Protein AF-A0A5K0W940-F1 (afdb_monomer_lite)

Secondary structure (DSSP, 8-state):
-EEEEEEEETTEEEEEEEE-TTTS-HHHHHHHHHHHHHHHHHHHHTT---------

InterPro domains:
  IPR009721 O-acyltransferase WSD1, C-terminal [PF06974] (1-40)

pLDDT: mean 84.47, std 14.5, range [49.19, 96.56]

Structure (mmCIF, N/CA/C/O backbone):
data_AF-A0A5K0W940-F1
#
_entry.id   AF-A0A5K0W940-F1
#
loop_
_atom_site.group_PDB
_atom_site.id
_atom_site.type_symbol
_atom_site.label_atom_id
_atom_site.label_alt_id
_atom_site.label_comp_id
_atom_site.label_asym_id
_atom_site.label_entity_id
_atom_site.label_seq_id
_atom_site.pdbx_PDB_ins_code
_atom_site.Cartn_x
_atom_site.Cartn_y
_atom_site.Cartn_z
_atom_site.occupancy
_atom_site.B_iso_or_equiv
_atom_site.auth_seq_id
_atom_site.auth_comp_id
_atom_site.auth_asym_id
_atom_site.auth_atom_id
_atom_site.pdbx_PDB_model_num
ATOM 1 N N . SER A 1 1 ? -6.273 -0.367 17.918 1.00 82.56 1 SER A N 1
ATOM 2 C CA . SER A 1 1 ? -5.254 -1.382 17.569 1.00 82.56 1 SER A CA 1
ATOM 3 C C . SER A 1 1 ? -4.916 -1.280 16.085 1.00 82.56 1 SER A C 1
ATOM 5 O O . SER A 1 1 ? -5.750 -0.813 15.315 1.00 82.56 1 SER A O 1
ATOM 7 N N . LEU A 1 2 ? -3.697 -1.665 15.687 1.00 89.50 2 LEU A N 1
ATOM 8 C CA . LEU A 1 2 ? -3.213 -1.631 14.301 1.00 89.50 2 LEU A CA 1
ATOM 9 C C . LEU A 1 2 ? -2.710 -3.020 13.908 1.00 89.50 2 LEU A C 1
ATOM 11 O O . LEU A 1 2 ? -1.928 -3.626 14.636 1.00 89.50 2 LEU A O 1
ATOM 15 N N . THR A 1 3 ? -3.137 -3.503 12.751 1.00 93.75 3 THR A N 1
ATOM 16 C CA . THR A 1 3 ? -2.710 -4.769 12.161 1.00 93.75 3 THR A CA 1
ATOM 17 C C . THR A 1 3 ? -2.143 -4.499 10.781 1.00 93.75 3 THR A C 1
ATOM 19 O O . THR A 1 3 ? -2.802 -3.895 9.940 1.00 93.75 3 THR A O 1
ATOM 22 N N . ILE A 1 4 ? -0.927 -4.975 10.532 1.00 93.00 4 ILE A N 1
ATOM 23 C CA . ILE A 1 4 ? -0.286 -4.909 9.219 1.00 93.00 4 ILE A CA 1
ATOM 24 C C . ILE A 1 4 ? -0.007 -6.342 8.783 1.00 93.00 4 ILE A C 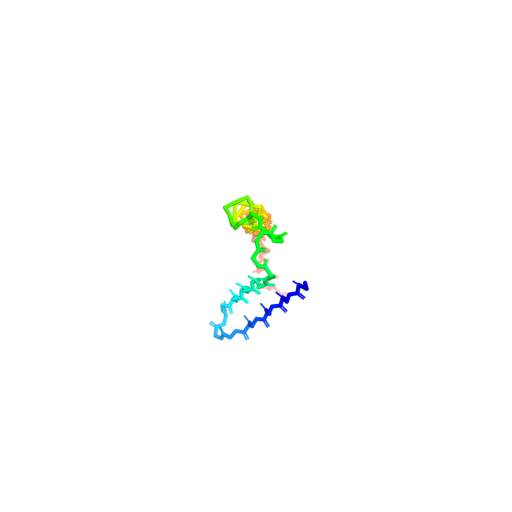1
ATOM 26 O O . ILE A 1 4 ? 0.662 -7.092 9.488 1.00 93.00 4 ILE A O 1
ATOM 30 N N . SER A 1 5 ? -0.528 -6.720 7.621 1.00 95.81 5 SER A N 1
ATOM 31 C CA . SER A 1 5 ? -0.297 -8.019 6.994 1.00 95.81 5 SER A CA 1
ATOM 32 C C . SER A 1 5 ? 0.482 -7.832 5.702 1.00 95.81 5 SER A C 1
ATOM 34 O O . SER A 1 5 ? 0.076 -7.064 4.829 1.00 95.81 5 SER A O 1
ATOM 36 N N . VAL A 1 6 ? 1.593 -8.556 5.577 1.00 95.31 6 VAL A N 1
ATOM 37 C CA . VAL A 1 6 ? 2.449 -8.547 4.388 1.00 95.31 6 VAL A CA 1
ATOM 38 C C . VAL A 1 6 ? 2.531 -9.964 3.842 1.00 95.31 6 VAL A C 1
ATOM 40 O O . VAL A 1 6 ? 2.906 -10.888 4.560 1.00 95.31 6 VAL A O 1
ATOM 43 N N . LEU A 1 7 ? 2.197 -10.136 2.566 1.00 96.31 7 LEU A N 1
ATOM 44 C CA . LEU A 1 7 ? 2.258 -11.421 1.876 1.00 96.31 7 LEU A CA 1
ATOM 45 C C . LEU A 1 7 ? 2.999 -11.262 0.551 1.00 96.31 7 LEU A C 1
ATOM 47 O O . LEU A 1 7 ? 2.590 -10.474 -0.298 1.00 96.31 7 LEU A O 1
ATOM 51 N N . SER A 1 8 ? 4.057 -12.045 0.348 1.00 94.94 8 SER A N 1
ATOM 52 C CA . SER A 1 8 ? 4.744 -12.153 -0.941 1.00 94.94 8 SER A CA 1
ATOM 53 C C . SER A 1 8 ? 4.468 -13.526 -1.540 1.00 94.94 8 SER A C 1
ATOM 55 O O . SER A 1 8 ? 4.869 -14.544 -0.977 1.00 94.94 8 SER A O 1
ATOM 57 N N . TYR A 1 9 ? 3.749 -13.567 -2.659 1.00 95.69 9 TYR A N 1
ATOM 58 C CA . TYR A 1 9 ? 3.390 -14.815 -3.327 1.00 95.69 9 TYR A CA 1
ATOM 59 C C . TYR A 1 9 ? 3.341 -14.629 -4.844 1.00 95.69 9 TYR A C 1
ATOM 61 O O . TYR A 1 9 ? 2.833 -13.624 -5.338 1.00 95.69 9 TYR A O 1
ATOM 69 N N . MET A 1 10 ? 3.888 -15.593 -5.594 1.00 95.19 10 MET A N 1
ATOM 70 C CA . M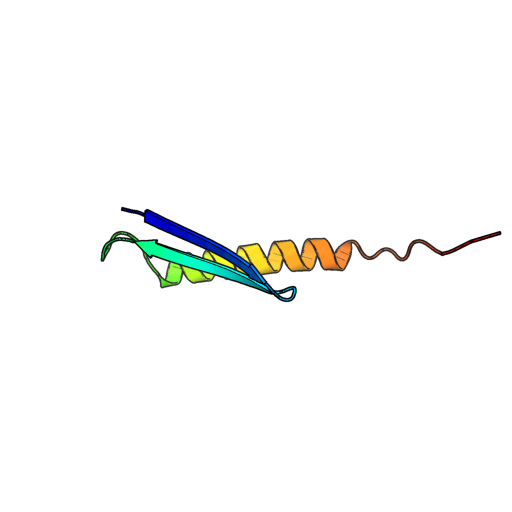ET A 1 10 ? 3.952 -15.575 -7.068 1.00 95.19 10 MET A CA 1
ATOM 71 C C . MET A 1 10 ? 4.511 -14.264 -7.655 1.00 95.19 10 MET A C 1
ATOM 73 O O . MET A 1 10 ? 3.987 -13.729 -8.631 1.00 95.19 10 MET A O 1
ATOM 77 N N . GLY A 1 11 ? 5.557 -13.714 -7.031 1.00 90.38 11 GLY A N 1
ATOM 78 C CA . GLY A 1 11 ? 6.178 -12.459 -7.469 1.00 90.38 11 GLY A CA 1
ATOM 79 C C . GLY A 1 11 ? 5.326 -11.207 -7.232 1.00 90.38 11 GLY A C 1
ATOM 80 O O . GLY A 1 11 ? 5.660 -10.143 -7.745 1.00 90.38 11 GLY A O 1
ATOM 81 N N . LYS A 1 12 ? 4.233 -11.313 -6.467 1.00 90.50 12 LYS A N 1
ATOM 82 C CA . LYS A 1 12 ? 3.372 -10.191 -6.085 1.00 90.50 12 LYS A CA 1
ATOM 83 C C . LYS A 1 12 ? 3.466 -9.952 -4.584 1.00 90.50 12 LYS A C 1
ATOM 85 O O . LYS A 1 12 ? 3.315 -10.884 -3.796 1.00 90.50 12 LYS A O 1
ATOM 90 N N . LEU A 1 13 ? 3.666 -8.692 -4.206 1.00 90.56 13 LEU A N 1
ATOM 91 C CA . LEU A 1 13 ? 3.562 -8.239 -2.824 1.00 90.56 13 LEU A CA 1
ATOM 92 C C . LEU A 1 13 ? 2.138 -7.736 -2.570 1.00 90.56 13 LEU A C 1
ATOM 94 O O . LEU A 1 13 ? 1.621 -6.916 -3.327 1.00 90.56 13 LEU A O 1
ATOM 98 N N . ARG A 1 14 ? 1.505 -8.234 -1.512 1.00 92.00 14 ARG A N 1
ATOM 99 C CA . ARG A 1 14 ? 0.218 -7.770 -0.998 1.00 92.00 14 ARG A CA 1
ATOM 100 C C . ARG A 1 14 ? 0.423 -7.182 0.390 1.00 92.00 14 ARG A C 1
ATOM 102 O O . ARG A 1 14 ? 1.039 -7.819 1.244 1.00 92.00 14 ARG A O 1
ATOM 109 N N . LEU A 1 15 ? -0.110 -5.983 0.590 1.00 92.44 15 LEU A N 1
ATOM 110 C CA . LEU A 1 15 ? -0.120 -5.271 1.860 1.00 92.44 15 LEU A CA 1
ATOM 111 C C . LEU A 1 15 ? -1.576 -5.048 2.270 1.00 92.44 15 LEU A C 1
ATOM 113 O O . LEU A 1 15 ? -2.383 -4.587 1.465 1.00 92.44 15 LEU A O 1
ATOM 117 N N . SER A 1 16 ? -1.917 -5.389 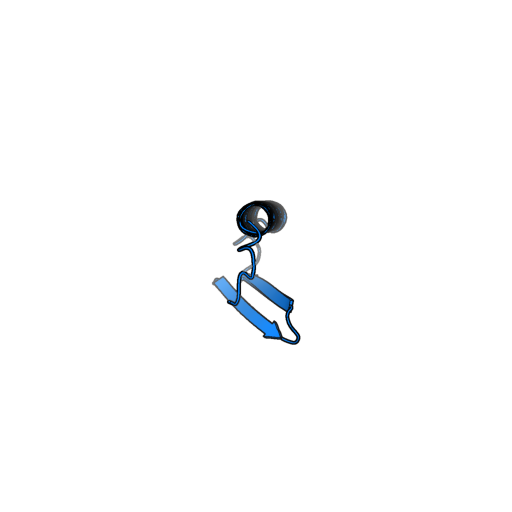3.506 1.00 92.44 16 SER A N 1
ATOM 118 C CA . SER A 1 16 ? -3.225 -5.092 4.087 1.00 92.44 16 SER A CA 1
ATOM 119 C C . SER A 1 16 ? -3.025 -4.448 5.446 1.00 92.44 16 SER A C 1
ATOM 121 O O . SER A 1 16 ? -2.287 -4.976 6.278 1.00 92.44 16 SER A O 1
ATOM 123 N N . VAL A 1 17 ? -3.677 -3.309 5.661 1.00 92.06 17 VAL A N 1
ATOM 124 C CA . VAL A 1 17 ? -3.639 -2.589 6.931 1.00 92.06 17 VAL A CA 1
ATOM 125 C C . VAL A 1 17 ? -5.051 -2.547 7.491 1.00 92.06 17 VAL A C 1
ATOM 127 O O . VAL A 1 17 ? -5.975 -2.082 6.832 1.00 92.06 17 VAL A O 1
ATOM 130 N N . GLY A 1 18 ? -5.214 -3.093 8.690 1.00 91.88 18 GLY A N 1
ATOM 131 C CA . GLY A 1 18 ? -6.456 -3.080 9.445 1.00 91.88 18 GLY A CA 1
ATOM 132 C C . GLY A 1 18 ? -6.271 -2.286 10.729 1.00 91.88 18 GLY A C 1
ATOM 133 O O . GLY A 1 18 ? -5.219 -2.347 11.362 1.00 91.88 18 GLY A O 1
ATOM 134 N N . GLY A 1 19 ? -7.295 -1.553 11.132 1.00 90.19 19 GLY A N 1
ATOM 135 C CA . GLY A 1 19 ? -7.317 -0.830 12.395 1.00 90.19 19 GLY A CA 1
ATOM 136 C C . GLY A 1 19 ? -8.738 -0.726 12.922 1.00 90.19 19 GLY A C 1
ATOM 137 O O . GLY A 1 19 ? -9.695 -1.071 12.229 1.00 90.19 19 GLY A O 1
ATOM 138 N N . GLU A 1 20 ? -8.873 -0.259 14.156 1.00 90.81 20 GLU A N 1
ATOM 139 C CA . GLU A 1 20 ? -10.184 0.094 14.708 1.00 90.81 20 GLU A CA 1
ATOM 140 C C . GLU A 1 20 ? -10.839 1.222 13.893 1.00 90.81 20 GLU A C 1
ATOM 142 O O . GLU A 1 20 ? -10.161 2.038 13.263 1.00 90.81 20 GLU A O 1
ATOM 147 N N . GLN A 1 21 ? -12.171 1.279 13.893 1.00 83.19 21 GLN A N 1
ATOM 148 C CA . GLN A 1 21 ? -12.905 2.319 13.174 1.00 83.19 21 GLN A CA 1
ATOM 149 C C . GLN A 1 21 ? -12.505 3.714 13.682 1.00 83.19 21 GLN A C 1
ATOM 151 O O . GLN A 1 21 ? -12.457 3.950 14.886 1.00 83.19 21 GLN A O 1
ATOM 156 N N . GLY A 1 22 ? -12.200 4.632 12.761 1.00 84.56 22 GLY A N 1
ATOM 157 C CA . GLY A 1 22 ? -11.723 5.980 13.093 1.00 84.56 22 GLY A CA 1
ATOM 158 C C . GLY A 1 22 ? -10.258 6.051 13.541 1.00 84.56 22 GLY A C 1
ATOM 159 O O . GLY A 1 22 ? -9.748 7.148 13.742 1.00 84.56 22 GLY A O 1
ATOM 160 N N . PHE A 1 23 ? -9.559 4.915 13.661 1.00 86.69 23 PHE A N 1
ATOM 161 C CA . PHE A 1 23 ? -8.123 4.892 13.952 1.00 86.69 23 PHE A CA 1
ATOM 162 C C . PHE A 1 23 ? -7.287 5.302 12.734 1.00 86.69 23 PHE A C 1
ATOM 164 O O . PHE A 1 23 ? -6.208 5.868 12.886 1.00 86.69 23 PHE A O 1
ATOM 171 N N . LEU A 1 24 ? -7.782 5.004 11.529 1.00 87.31 24 LEU A N 1
ATOM 172 C CA . LEU A 1 24 ? -7.100 5.253 10.264 1.00 87.31 24 LEU A CA 1
ATOM 173 C C . LEU A 1 24 ? -8.009 6.022 9.315 1.00 87.31 24 LEU A C 1
ATOM 175 O O . LEU A 1 24 ? -9.164 5.645 9.113 1.00 87.31 24 LEU A O 1
ATOM 179 N N . ASP A 1 25 ? -7.443 7.037 8.674 1.00 90.88 25 ASP A N 1
ATOM 180 C CA . ASP A 1 25 ? -7.986 7.563 7.430 1.00 90.88 25 ASP A CA 1
ATOM 181 C C . ASP A 1 25 ? -7.556 6.626 6.294 1.00 90.88 25 ASP A C 1
ATOM 183 O O . ASP A 1 25 ? -6.382 6.562 5.915 1.00 90.88 25 ASP A O 1
ATOM 187 N N . SER A 1 26 ? -8.509 5.839 5.794 1.00 87.62 26 SER A N 1
ATOM 188 C CA . SER A 1 26 ? -8.255 4.848 4.751 1.00 87.62 26 SER A CA 1
ATOM 189 C C . SER A 1 26 ? -7.819 5.477 3.431 1.00 87.62 26 SER A C 1
ATOM 191 O O . SER A 1 26 ? -7.035 4.868 2.703 1.00 87.62 26 SER A O 1
ATOM 193 N N . GLU A 1 27 ? -8.311 6.673 3.111 1.00 91.12 27 GLU A N 1
ATOM 194 C CA . GLU A 1 27 ? -8.001 7.353 1.855 1.00 91.12 27 GLU A CA 1
ATOM 195 C C . GLU A 1 27 ? -6.588 7.933 1.909 1.00 91.12 27 GLU A C 1
ATOM 197 O O . GLU A 1 27 ? -5.761 7.621 1.048 1.00 91.12 27 GLU A O 1
ATOM 202 N N . ALA A 1 28 ? -6.266 8.662 2.984 1.00 92.31 28 ALA A N 1
ATOM 203 C CA . ALA A 1 28 ? -4.927 9.204 3.198 1.00 92.31 28 ALA A CA 1
ATOM 204 C C . ALA A 1 28 ? -3.868 8.092 3.235 1.00 92.31 28 ALA A C 1
ATOM 206 O O . ALA A 1 28 ? -2.813 8.199 2.608 1.00 92.31 28 ALA A O 1
ATOM 207 N N . MET A 1 29 ? -4.164 6.983 3.918 1.00 90.25 29 MET A N 1
ATOM 208 C CA . MET A 1 29 ? -3.255 5.842 3.989 1.00 90.25 29 MET A CA 1
ATOM 209 C C . MET A 1 29 ? -3.039 5.172 2.630 1.00 90.25 29 MET A C 1
ATOM 211 O O . MET A 1 29 ? -1.903 4.827 2.294 1.00 90.25 29 MET A O 1
ATOM 215 N N . THR A 1 30 ? -4.109 4.984 1.853 1.00 90.69 30 THR A N 1
ATOM 216 C CA . THR A 1 30 ? -4.013 4.397 0.510 1.00 90.69 30 THR A CA 1
ATOM 217 C C . THR A 1 30 ? -3.134 5.268 -0.382 1.00 90.69 30 THR A C 1
ATOM 219 O O . THR A 1 30 ? -2.186 4.752 -0.975 1.00 90.69 30 THR A O 1
ATOM 222 N N . GLY A 1 31 ? -3.350 6.588 -0.379 1.00 94.88 31 GLY A N 1
ATOM 223 C CA . GLY A 1 31 ? -2.523 7.533 -1.133 1.00 94.88 31 GLY A CA 1
ATOM 224 C C . GLY A 1 31 ? -1.043 7.484 -0.736 1.00 94.88 31 GLY A C 1
ATOM 225 O O . GLY A 1 31 ? -0.172 7.408 -1.603 1.00 94.88 31 GLY A O 1
ATOM 226 N N . CYS A 1 32 ? -0.737 7.431 0.567 1.00 93.44 32 CYS A N 1
ATOM 227 C CA . CYS A 1 32 ? 0.642 7.286 1.041 1.00 93.44 32 CYS A CA 1
ATOM 228 C C . CYS A 1 32 ? 1.310 6.001 0.529 1.00 93.44 32 CYS A C 1
ATOM 230 O O . CYS A 1 32 ? 2.483 6.028 0.144 1.00 93.44 32 CYS A O 1
ATOM 232 N N . PHE A 1 33 ? 0.594 4.873 0.522 1.00 92.69 33 PHE A N 1
ATOM 233 C CA . PHE A 1 33 ? 1.150 3.623 0.009 1.00 92.69 33 PHE A CA 1
ATOM 234 C C . PHE A 1 33 ? 1.362 3.666 -1.499 1.00 92.69 33 PHE A C 1
ATOM 236 O O . PHE A 1 33 ? 2.431 3.265 -1.957 1.00 92.69 33 PHE A O 1
ATOM 243 N N . GLU A 1 34 ? 0.399 4.167 -2.267 1.00 93.81 34 GLU A N 1
ATOM 244 C CA . GLU A 1 34 ? 0.529 4.300 -3.720 1.00 93.81 34 GLU A CA 1
ATOM 245 C C . GLU A 1 34 ? 1.732 5.171 -4.101 1.00 93.81 34 GLU A C 1
ATOM 247 O O . GLU A 1 34 ? 2.554 4.761 -4.924 1.00 93.81 34 GLU A O 1
ATOM 252 N N . GLU A 1 35 ? 1.904 6.321 -3.443 1.00 96.56 35 GLU A N 1
ATOM 253 C CA . GLU A 1 35 ? 3.044 7.211 -3.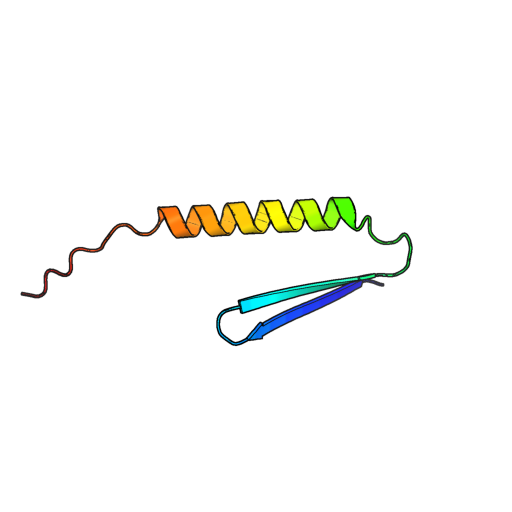668 1.00 96.56 35 GLU A CA 1
ATOM 254 C C . GLU A 1 35 ? 4.378 6.536 -3.305 1.00 96.56 35 GLU A C 1
ATOM 256 O O . GLU A 1 35 ? 5.350 6.604 -4.066 1.00 96.56 35 GLU A O 1
ATOM 261 N N . ALA A 1 36 ? 4.441 5.853 -2.158 1.00 93.56 36 ALA A N 1
ATOM 262 C CA . ALA A 1 36 ? 5.640 5.140 -1.730 1.00 93.56 36 ALA A CA 1
ATOM 263 C C . ALA A 1 36 ? 6.009 4.015 -2.711 1.00 93.56 36 ALA A C 1
ATOM 265 O O . ALA A 1 36 ? 7.171 3.903 -3.114 1.00 93.56 36 ALA A O 1
ATOM 266 N N . PHE A 1 37 ? 5.032 3.211 -3.140 1.00 91.81 37 PHE A N 1
ATOM 267 C CA . PHE A 1 37 ? 5.250 2.148 -4.118 1.00 91.81 37 PHE A CA 1
ATOM 268 C C . PHE A 1 37 ? 5.676 2.699 -5.478 1.00 91.81 37 PHE A C 1
ATOM 270 O O . PHE A 1 37 ? 6.595 2.138 -6.076 1.00 91.81 37 PHE A O 1
ATOM 277 N N . ALA A 1 38 ? 5.089 3.805 -5.940 1.00 93.88 38 ALA A N 1
ATOM 278 C CA . ALA A 1 38 ? 5.500 4.470 -7.173 1.00 93.88 38 ALA A CA 1
ATOM 279 C C . ALA A 1 38 ? 6.969 4.918 -7.106 1.00 93.88 38 ALA A C 1
ATOM 281 O O . ALA A 1 38 ? 7.764 4.550 -7.971 1.00 93.88 38 ALA A O 1
ATOM 282 N N . LYS A 1 39 ? 7.372 5.606 -6.027 1.00 94.81 39 LYS A N 1
ATOM 283 C CA . LYS A 1 39 ? 8.766 6.046 -5.822 1.00 94.81 39 LYS A CA 1
ATOM 284 C C . LYS A 1 39 ? 9.749 4.878 -5.791 1.00 94.81 39 LYS A C 1
ATOM 286 O O . LYS A 1 39 ? 10.814 4.952 -6.404 1.00 94.81 39 LYS A O 1
ATOM 291 N N . ILE A 1 40 ? 9.406 3.793 -5.094 1.00 91.75 40 ILE A N 1
ATOM 292 C CA . ILE A 1 40 ? 10.236 2.581 -5.046 1.00 91.75 40 ILE A CA 1
ATOM 293 C C . ILE A 1 40 ? 10.351 1.971 -6.444 1.00 91.75 40 ILE A C 1
ATOM 295 O O . ILE A 1 40 ? 11.449 1.632 -6.887 1.00 91.75 40 ILE A O 1
ATOM 299 N N . PHE A 1 41 ? 9.231 1.848 -7.153 1.00 89.12 41 PHE A N 1
ATOM 300 C CA . PHE A 1 41 ? 9.195 1.268 -8.487 1.00 89.12 41 PHE A CA 1
ATOM 301 C C . PHE A 1 41 ? 10.028 2.079 -9.484 1.00 89.12 41 PHE A C 1
ATOM 303 O O . PHE A 1 41 ? 10.830 1.500 -10.220 1.00 89.12 41 PHE A O 1
ATOM 310 N N . ASP A 1 42 ? 9.925 3.406 -9.458 1.00 92.56 42 ASP A N 1
ATOM 311 C CA . ASP A 1 42 ? 10.708 4.300 -10.312 1.00 92.56 42 ASP A CA 1
ATOM 312 C C . ASP A 1 42 ? 12.201 4.254 -9.984 1.00 92.56 42 ASP A C 1
ATOM 314 O O . ASP A 1 42 ? 13.034 4.135 -10.890 1.00 92.56 42 ASP A O 1
ATOM 318 N N . ALA A 1 43 ? 12.557 4.237 -8.696 1.00 92.94 43 ALA A N 1
ATOM 319 C CA . ALA A 1 43 ? 13.941 4.079 -8.262 1.00 92.94 43 ALA A CA 1
ATOM 320 C C . ALA A 1 43 ? 14.548 2.753 -8.749 1.00 92.94 43 ALA A C 1
ATOM 322 O O . ALA A 1 43 ? 15.720 2.708 -9.124 1.00 92.94 43 ALA A O 1
ATOM 323 N N . VAL A 1 44 ? 13.766 1.671 -8.785 1.00 88.94 44 VAL A N 1
ATOM 324 C CA . VAL A 1 44 ? 14.217 0.366 -9.293 1.00 88.94 44 VAL A CA 1
ATOM 325 C C . VAL A 1 44 ? 14.264 0.344 -10.825 1.00 88.94 44 VAL A C 1
ATOM 327 O O . VAL A 1 44 ? 15.207 -0.204 -11.401 1.00 88.94 44 VAL A O 1
ATOM 330 N N . ARG A 1 45 ? 13.309 0.980 -11.517 1.00 81.38 45 ARG A N 1
ATOM 331 C CA . ARG A 1 45 ? 13.311 1.104 -12.986 1.00 81.38 45 ARG A CA 1
ATOM 332 C C . ARG A 1 45 ? 14.511 1.889 -13.502 1.00 81.38 45 ARG A C 1
ATOM 334 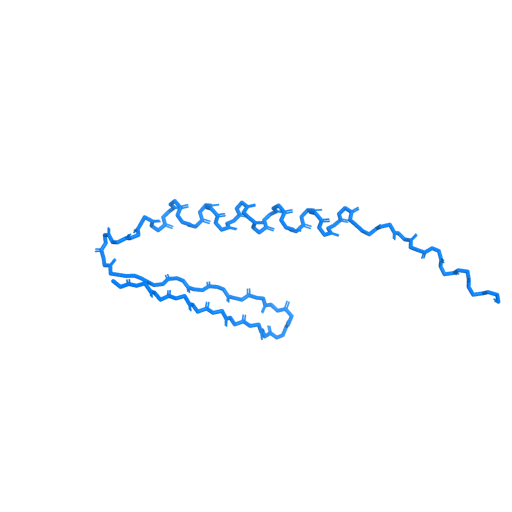O O . ARG A 1 45 ? 15.142 1.445 -14.459 1.00 81.38 45 ARG A O 1
ATOM 341 N N . GLY A 1 46 ? 14.862 2.996 -12.849 1.00 67.44 46 GLY A N 1
ATOM 342 C CA . GLY A 1 46 ? 16.021 3.823 -13.200 1.00 67.44 46 GLY A CA 1
ATOM 343 C C . GLY A 1 46 ? 17.378 3.148 -12.958 1.00 67.44 46 GLY A C 1
ATOM 344 O O . GLY A 1 46 ? 18.389 3.594 -13.497 1.00 67.44 46 GLY A O 1
ATOM 345 N N . LYS A 1 47 ? 17.421 2.047 -12.190 1.00 58.12 47 LYS A N 1
ATOM 346 C CA . LYS A 1 47 ? 18.652 1.292 -11.895 1.00 58.12 47 LYS A CA 1
ATOM 347 C C . LYS A 1 47 ? 18.958 0.150 -12.863 1.00 58.12 47 LYS A C 1
ATOM 349 O O . LYS A 1 47 ? 20.010 -0.471 -12.725 1.00 58.12 47 LYS A O 1
ATOM 354 N N . ARG A 1 48 ? 18.143 -0.088 -13.900 1.00 56.47 48 ARG A N 1
ATOM 355 C CA . ARG A 1 48 ? 18.558 -0.936 -15.033 1.00 56.47 48 ARG A CA 1
ATOM 356 C C . ARG A 1 48 ? 19.530 -0.183 -15.947 1.00 56.47 48 ARG A C 1
ATOM 358 O O . ARG A 1 48 ? 19.223 0.082 -17.104 1.00 56.47 48 ARG A O 1
ATOM 365 N N . LYS A 1 49 ? 20.729 0.138 -15.458 1.00 50.06 49 LYS A N 1
ATOM 366 C CA . LYS A 1 49 ? 21.870 0.255 -16.370 1.00 50.06 49 LYS A CA 1
ATOM 367 C C . LYS A 1 49 ? 22.231 -1.169 -16.759 1.00 50.06 49 LYS A C 1
ATOM 369 O O . LYS A 1 49 ? 22.619 -1.967 -15.915 1.00 50.06 49 LYS A O 1
ATOM 374 N N . THR A 1 50 ? 22.015 -1.493 -18.025 1.00 54.75 50 THR A N 1
ATOM 375 C CA . THR A 1 50 ? 22.568 -2.672 -18.684 1.00 54.75 50 THR A CA 1
ATOM 376 C C . THR A 1 50 ? 24.047 -2.789 -18.324 1.00 54.75 50 THR A C 1
ATOM 378 O O . THR A 1 50 ? 24.861 -2.016 -18.826 1.00 54.75 50 THR A O 1
ATOM 381 N N . THR A 1 51 ? 24.412 -3.730 -17.455 1.00 50.53 51 THR A N 1
ATOM 382 C CA . THR A 1 51 ? 25.789 -4.219 -17.423 1.00 50.53 51 THR A CA 1
ATOM 383 C C . THR A 1 51 ? 26.010 -4.893 -18.775 1.00 50.53 51 THR A C 1
ATOM 385 O O . THR A 1 51 ? 25.281 -5.845 -19.075 1.00 50.53 51 THR A O 1
ATOM 388 N N . PRO A 1 52 ? 26.936 -4.419 -19.628 1.00 49.19 52 PRO A N 1
ATOM 389 C CA . PRO A 1 52 ? 27.274 -5.150 -20.834 1.00 49.19 52 PRO A CA 1
ATOM 390 C C . PRO A 1 52 ? 27.798 -6.508 -20.382 1.00 49.19 52 PRO A C 1
ATOM 392 O O . PRO A 1 52 ? 28.750 -6.587 -19.607 1.00 49.19 52 PRO A O 1
ATOM 395 N N . SER A 1 53 ? 27.153 -7.583 -20.828 1.00 60.78 53 SER A N 1
ATOM 396 C CA . SER A 1 53 ? 27.744 -8.910 -20.735 1.00 60.78 53 SER A CA 1
ATOM 397 C C . SER A 1 53 ? 28.907 -8.954 -21.723 1.00 60.78 53 SER A C 1
ATOM 399 O O . SER A 1 53 ? 28.757 -9.410 -22.849 1.00 60.78 53 SER A O 1
ATOM 401 N N . SER A 1 54 ? 30.066 -8.436 -21.328 1.00 58.25 54 SER A N 1
ATOM 402 C CA . SER A 1 54 ? 31.331 -8.804 -21.950 1.00 58.25 54 SER A CA 1
ATOM 403 C C . SER A 1 54 ? 31.879 -9.993 -21.170 1.00 58.25 54 SER A C 1
ATOM 405 O O . SER A 1 54 ? 32.662 -9.838 -20.235 1.00 58.25 54 SER A O 1
ATOM 407 N N . ARG A 1 55 ? 31.392 -11.186 -21.523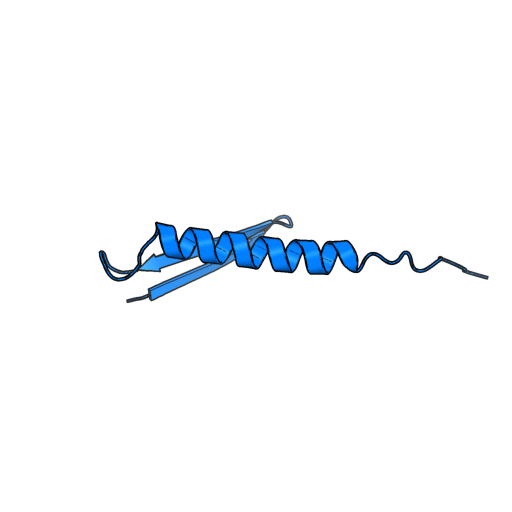 1.00 57.91 55 ARG A N 1
ATOM 408 C CA . ARG A 1 55 ? 32.167 -12.410 -21.338 1.00 57.91 55 ARG A CA 1
ATOM 409 C C . ARG A 1 55 ? 33.135 -12.495 -22.517 1.00 57.91 55 ARG A C 1
ATOM 411 O O . ARG A 1 55 ? 32.697 -12.751 -23.636 1.00 57.91 55 ARG A O 1
ATOM 418 N N . LEU A 1 56 ? 34.405 -12.226 -22.239 1.00 54.75 56 LEU A N 1
ATOM 419 C CA . LEU A 1 56 ? 35.556 -12.832 -22.903 1.00 54.75 56 LEU A CA 1
ATOM 420 C C . LEU A 1 56 ? 36.278 -13.656 -21.839 1.00 54.75 56 LEU A C 1
ATOM 422 O O . LEU A 1 56 ? 36.378 -13.137 -20.702 1.00 54.75 56 LEU A O 1
#

Radius of gyration: 17.43 Å; chains: 1; bounding box: 48×25×40 Å

Foldseek 3Di:
DKDWDWDQDPNDIDIDIDDPPPPDDPVVVVVVVVVVVVVVVVVVVVPPPPPPPPDD

Sequence (56 aa):
SLTISVLSYMGKLRLSVGGEQGFLDSEAMTGCFEEAFAKIFDAVRGKRKTTPSSRL

Organism: NCBI:txid210225